Protein AF-A0A920KDE4-F1 (afdb_monomer_lite)

pLDDT: mean 73.36, std 19.31, range [38.31, 93.19]

Sequence (124 aa):
MDLTLCAAGKKPHVDDIGWSAGADACTGARTEAVVTVVDCSNITELTKGNMEVYPNPNNGEFVITTSNEVMNVTITDVRGKVVYSNNSVNNHTINVNLSDLEKGMYMINVETANGTMTENVIVQ

Structure (mmCIF, N/CA/C/O backbone):
data_AF-A0A920KDE4-F1
#
_entry.id   AF-A0A920KDE4-F1
#
loop_
_atom_site.group_PDB
_atom_site.id
_atom_site.type_symbol
_atom_site.label_atom_id
_atom_site.label_alt_id
_atom_site.label_comp_id
_atom_site.label_asym_id
_atom_site.l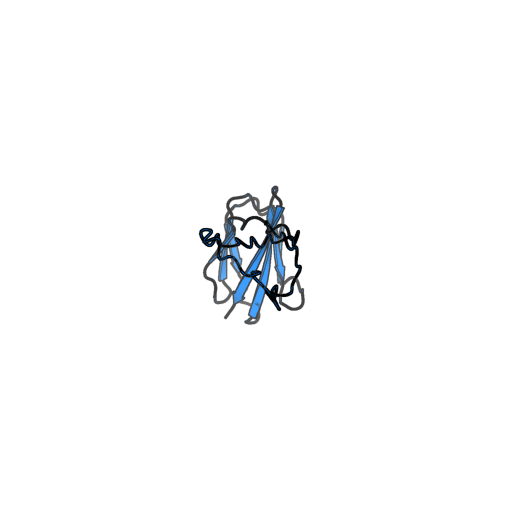abel_entity_id
_atom_site.label_seq_id
_atom_site.pdbx_PDB_ins_code
_atom_site.Cartn_x
_atom_site.Cartn_y
_atom_site.Cartn_z
_atom_site.occupancy
_atom_site.B_iso_or_equiv
_atom_site.auth_seq_id
_atom_site.auth_comp_id
_atom_site.auth_asym_id
_atom_site.auth_atom_id
_atom_site.pdbx_PDB_model_num
ATOM 1 N N . MET A 1 1 ? 16.355 -25.382 -34.391 1.00 39.25 1 MET A N 1
ATOM 2 C CA . MET A 1 1 ? 15.105 -25.050 -35.105 1.00 39.25 1 MET A CA 1
ATOM 3 C C . MET A 1 1 ? 14.266 -24.383 -34.046 1.00 39.25 1 MET A C 1
ATOM 5 O O . MET A 1 1 ? 13.751 -25.074 -33.177 1.00 39.25 1 MET A O 1
ATOM 9 N N . ASP A 1 2 ? 14.317 -23.058 -34.013 1.00 38.81 2 ASP A N 1
ATOM 10 C CA . ASP A 1 2 ? 13.859 -22.294 -32.855 1.00 38.81 2 ASP A CA 1
ATOM 11 C C . ASP A 1 2 ? 12.379 -21.984 -33.038 1.00 38.81 2 ASP A C 1
ATOM 13 O O . ASP A 1 2 ? 11.972 -21.397 -34.042 1.00 38.81 2 ASP A O 1
ATOM 17 N N . LEU A 1 3 ? 11.567 -22.465 -32.100 1.00 39.62 3 LEU A N 1
ATOM 18 C CA . LEU A 1 3 ? 10.120 -22.324 -32.131 1.00 39.62 3 LEU A CA 1
ATOM 19 C C . LEU A 1 3 ? 9.728 -21.301 -31.065 1.00 39.62 3 LEU A C 1
ATOM 21 O O . LEU A 1 3 ? 9.686 -21.611 -29.876 1.00 39.62 3 LEU A O 1
ATOM 25 N N . THR A 1 4 ? 9.476 -20.063 -31.480 1.00 42.81 4 THR A N 1
ATOM 26 C CA . THR A 1 4 ? 8.963 -19.024 -30.583 1.00 42.81 4 THR A CA 1
ATOM 27 C C . THR A 1 4 ? 7.443 -19.128 -30.522 1.00 42.81 4 THR A C 1
ATOM 29 O O . THR A 1 4 ? 6.760 -18.939 -31.527 1.00 42.81 4 THR A O 1
ATOM 32 N N . LEU A 1 5 ? 6.907 -19.430 -29.340 1.00 47.03 5 LEU A N 1
ATOM 33 C CA . LEU A 1 5 ? 5.470 -19.504 -29.075 1.00 47.03 5 LEU A CA 1
ATOM 34 C C . LEU A 1 5 ? 5.064 -18.362 -28.141 1.00 47.03 5 LEU A C 1
ATOM 36 O O . LEU A 1 5 ? 5.638 -18.191 -27.070 1.00 47.03 5 LEU A O 1
ATOM 40 N N . CYS A 1 6 ? 4.050 -17.601 -28.548 1.00 41.72 6 CYS A N 1
ATOM 41 C CA . CYS A 1 6 ? 3.407 -16.581 -27.726 1.00 41.72 6 CYS A CA 1
ATOM 42 C C . CYS A 1 6 ? 2.104 -17.164 -27.164 1.00 41.72 6 CYS A C 1
ATOM 44 O O . CYS A 1 6 ? 1.239 -17.579 -27.937 1.00 41.72 6 CYS A O 1
ATOM 46 N N . ALA A 1 7 ? 1.958 -17.232 -25.838 1.00 46.09 7 ALA A N 1
ATOM 47 C CA . ALA A 1 7 ? 0.741 -17.728 -25.198 1.00 46.09 7 ALA A CA 1
ATOM 48 C C . ALA A 1 7 ? 0.326 -16.821 -24.034 1.00 46.09 7 ALA A C 1
ATOM 50 O O . ALA A 1 7 ? 1.078 -16.632 -23.083 1.00 46.09 7 ALA A O 1
ATOM 51 N N . ALA A 1 8 ? -0.896 -16.289 -24.096 1.00 38.31 8 ALA A N 1
ATOM 52 C CA . ALA A 1 8 ? -1.523 -15.554 -23.004 1.00 38.31 8 ALA A CA 1
ATOM 53 C C . ALA A 1 8 ? -2.401 -16.510 -22.176 1.00 38.31 8 ALA A C 1
ATOM 55 O O . ALA A 1 8 ? -3.412 -17.023 -22.658 1.00 38.31 8 ALA A O 1
ATOM 56 N N . GLY A 1 9 ? -2.014 -16.762 -20.924 1.00 47.28 9 GLY A N 1
ATOM 57 C CA . GLY A 1 9 ? -2.911 -17.301 -19.893 1.00 47.28 9 GLY A CA 1
ATOM 58 C C . GLY A 1 9 ? -3.257 -18.797 -19.938 1.00 47.28 9 GLY A C 1
ATOM 59 O O . GLY A 1 9 ? -4.032 -19.253 -19.098 1.00 47.28 9 GLY A O 1
ATOM 60 N N . LYS A 1 10 ? -2.684 -19.601 -20.840 1.00 42.03 10 LYS A N 1
ATOM 61 C CA . LYS A 1 10 ? -2.721 -21.074 -20.739 1.00 42.03 10 LYS A CA 1
ATOM 62 C C . LYS A 1 10 ? -1.307 -21.637 -20.804 1.00 42.03 10 LYS A C 1
ATOM 64 O O . LYS A 1 10 ? -0.534 -21.241 -21.670 1.00 42.03 10 LYS A O 1
ATOM 69 N N . LYS A 1 11 ? -0.985 -22.565 -19.891 1.00 45.84 11 LYS A N 1
ATOM 70 C CA . LYS A 1 11 ? 0.288 -23.304 -19.903 1.00 45.84 11 LYS A CA 1
ATOM 71 C C . LYS A 1 11 ? 0.468 -23.930 -21.294 1.00 45.84 11 LYS A C 1
ATOM 73 O O . LYS A 1 11 ? -0.420 -24.684 -21.696 1.00 45.84 11 LYS A O 1
ATOM 78 N N . PRO A 1 12 ? 1.549 -23.629 -22.032 1.00 51.81 12 PRO A N 1
ATOM 79 C CA . PRO A 1 12 ? 1.786 -24.282 -23.309 1.00 51.81 12 PRO A CA 1
ATOM 80 C C . PRO A 1 12 ? 1.980 -25.783 -23.060 1.00 51.81 12 PRO A C 1
ATOM 82 O O . PRO A 1 12 ? 2.785 -26.179 -22.216 1.00 51.81 12 PRO A O 1
ATOM 85 N N . HIS A 1 13 ? 1.209 -26.615 -23.758 1.00 49.75 13 HIS A N 1
ATOM 86 C CA . HIS A 1 13 ? 1.375 -28.065 -23.770 1.00 49.75 13 HIS A CA 1
ATOM 87 C C . HIS A 1 13 ? 1.922 -28.463 -25.141 1.00 49.75 13 HIS A C 1
ATOM 89 O O . HIS A 1 13 ? 1.373 -28.056 -26.165 1.00 49.75 13 HIS A O 1
ATOM 95 N N . VAL A 1 14 ? 3.037 -29.191 -25.159 1.00 56.31 14 VAL A N 1
ATOM 96 C CA . VAL A 1 14 ? 3.624 -29.742 -26.386 1.00 56.31 14 VAL A CA 1
ATOM 97 C C . VAL A 1 14 ? 3.068 -31.152 -26.531 1.00 56.31 14 VAL A C 1
ATOM 99 O O . VAL A 1 14 ? 3.488 -32.035 -25.791 1.00 56.31 14 VAL A O 1
ATOM 102 N N . ASP A 1 15 ? 2.089 -31.328 -27.418 1.00 49.97 15 ASP A N 1
ATOM 103 C CA . ASP A 1 15 ? 1.252 -32.540 -27.427 1.00 49.97 15 ASP A CA 1
ATOM 104 C C . ASP A 1 15 ? 1.745 -33.657 -28.360 1.00 49.97 15 ASP A C 1
ATOM 106 O O . ASP A 1 15 ? 1.259 -34.770 -28.266 1.00 49.97 15 ASP A O 1
ATOM 110 N N . ASP A 1 16 ? 2.727 -33.427 -29.237 1.00 44.38 16 ASP A N 1
ATOM 111 C CA . ASP A 1 16 ? 3.359 -34.535 -29.968 1.00 44.38 16 ASP A CA 1
ATOM 112 C C . ASP A 1 16 ? 4.657 -34.090 -30.654 1.00 44.38 16 ASP A C 1
ATOM 114 O O . ASP A 1 16 ? 4.658 -33.207 -31.514 1.00 44.38 16 ASP A O 1
ATOM 118 N N . ILE A 1 17 ? 5.781 -34.718 -30.295 1.00 55.50 17 ILE A N 1
ATOM 119 C CA . ILE A 1 17 ? 7.042 -34.607 -31.042 1.00 55.50 17 ILE A CA 1
ATOM 120 C C . ILE A 1 17 ? 7.292 -35.953 -31.721 1.00 55.50 17 ILE A C 1
ATOM 122 O O . ILE A 1 17 ? 7.849 -36.877 -31.127 1.00 55.50 17 ILE A O 1
ATOM 126 N N . GLY A 1 18 ? 6.891 -36.063 -32.987 1.00 47.19 18 GLY A N 1
ATOM 127 C CA . GLY A 1 18 ? 7.234 -37.199 -33.837 1.00 47.19 18 GLY A CA 1
ATOM 128 C C . GLY A 1 18 ? 8.594 -37.002 -34.510 1.00 47.19 18 GLY A C 1
ATOM 129 O O . GLY A 1 18 ? 8.833 -35.973 -35.137 1.00 47.19 18 GLY A O 1
ATOM 130 N N . TRP A 1 19 ? 9.476 -38.000 -34.432 1.00 53.12 19 TRP A N 1
ATOM 131 C CA . TRP A 1 19 ? 10.676 -38.082 -35.269 1.00 53.12 19 TRP A CA 1
ATOM 132 C C . TRP A 1 19 ? 10.744 -39.464 -35.927 1.00 53.12 19 TRP A C 1
ATOM 134 O O . TRP A 1 19 ? 10.523 -40.481 -35.275 1.00 53.12 19 TRP A O 1
ATOM 144 N N . SER A 1 20 ? 11.057 -39.514 -37.222 1.00 54.16 20 SER A N 1
ATOM 145 C CA . SER A 1 20 ? 11.349 -40.761 -37.936 1.00 54.16 20 SER A CA 1
ATOM 146 C C . SER A 1 20 ? 12.649 -40.598 -38.715 1.00 54.16 20 SER A C 1
ATOM 148 O O . SER A 1 20 ? 12.756 -39.691 -39.540 1.00 54.16 20 SER A O 1
ATOM 150 N N . ALA A 1 21 ? 13.627 -41.469 -38.468 1.00 54.94 21 ALA A N 1
ATOM 151 C CA . ALA A 1 21 ? 14.852 -41.548 -39.255 1.00 54.94 21 ALA A CA 1
ATOM 152 C C . ALA A 1 21 ? 14.710 -42.663 -40.302 1.00 54.94 21 ALA A C 1
ATOM 154 O O . ALA A 1 21 ? 14.469 -43.818 -39.950 1.00 54.94 21 ALA A O 1
ATOM 155 N N . GLY A 1 22 ? 14.833 -42.314 -41.585 1.00 50.78 22 GLY A N 1
ATOM 156 C CA . GLY A 1 22 ? 14.990 -43.293 -42.662 1.00 50.78 22 GLY A CA 1
ATOM 157 C C . GLY A 1 22 ? 16.335 -44.007 -42.532 1.00 50.78 22 GLY A C 1
ATOM 158 O O . GLY A 1 22 ? 17.305 -43.407 -42.072 1.00 50.78 22 GLY A O 1
ATOM 159 N N . ALA A 1 23 ? 16.365 -45.294 -42.877 1.00 58.16 23 ALA A N 1
ATOM 160 C CA . ALA A 1 23 ? 17.513 -46.178 -42.719 1.00 58.16 23 ALA A CA 1
ATOM 161 C C . ALA A 1 23 ? 18.758 -45.650 -43.450 1.00 58.16 23 ALA A C 1
ATOM 163 O O . ALA A 1 23 ? 18.860 -45.801 -44.656 1.00 58.16 23 ALA A O 1
ATOM 164 N N . ASP A 1 24 ? 19.634 -44.992 -42.692 1.00 59.00 24 ASP A N 1
ATOM 165 C CA . ASP A 1 24 ? 21.099 -44.964 -42.766 1.00 59.00 24 ASP A CA 1
ATOM 166 C C . ASP A 1 24 ? 21.547 -44.061 -41.606 1.00 59.00 24 ASP A C 1
ATOM 168 O O . ASP A 1 24 ? 21.411 -42.839 -41.639 1.00 59.00 24 ASP A O 1
ATOM 172 N N . ALA A 1 25 ? 21.948 -44.681 -40.492 1.00 58.03 25 ALA A N 1
ATOM 173 C CA . ALA A 1 25 ? 22.107 -44.019 -39.200 1.00 58.03 25 ALA A CA 1
ATOM 174 C C . ALA A 1 25 ? 23.278 -43.016 -39.188 1.00 58.03 25 ALA A C 1
ATOM 176 O O . ALA A 1 25 ? 24.392 -43.337 -38.776 1.00 58.03 25 ALA A O 1
ATOM 177 N N . CYS A 1 26 ? 23.022 -41.770 -39.583 1.00 58.12 26 CYS A N 1
ATOM 178 C CA . CYS A 1 26 ? 23.889 -40.645 -39.255 1.00 58.12 26 CYS A CA 1
ATOM 179 C C . CYS A 1 26 ? 23.752 -40.321 -37.758 1.00 58.12 26 CYS A C 1
ATOM 181 O O . CYS A 1 26 ? 22.714 -39.837 -37.305 1.00 58.12 26 CYS A O 1
ATOM 183 N N . THR A 1 27 ? 24.802 -40.561 -36.970 1.00 60.28 27 THR A N 1
ATOM 184 C CA . THR A 1 27 ? 24.872 -40.126 -35.568 1.00 60.28 27 THR A CA 1
ATOM 185 C C . THR A 1 27 ? 25.239 -38.643 -35.502 1.00 60.28 27 THR A C 1
ATOM 187 O O . THR A 1 27 ? 26.415 -38.286 -35.477 1.00 60.28 27 THR A O 1
ATOM 190 N N . GLY A 1 28 ? 24.236 -37.768 -35.501 1.00 60.09 28 GLY A N 1
ATOM 191 C CA . GLY A 1 28 ? 24.395 -36.370 -35.094 1.00 60.09 28 GLY A CA 1
ATOM 192 C C . GLY A 1 28 ? 24.278 -36.239 -33.575 1.00 60.09 28 GLY A C 1
ATOM 193 O O . GLY A 1 28 ? 23.489 -36.952 -32.951 1.00 60.09 28 GLY A O 1
ATOM 194 N N . ALA A 1 29 ? 25.054 -35.342 -32.963 1.00 58.00 29 ALA A N 1
ATOM 195 C CA . ALA A 1 29 ? 24.876 -35.019 -31.550 1.00 58.00 29 ALA A CA 1
ATOM 196 C C . ALA A 1 29 ? 23.447 -34.499 -31.325 1.00 58.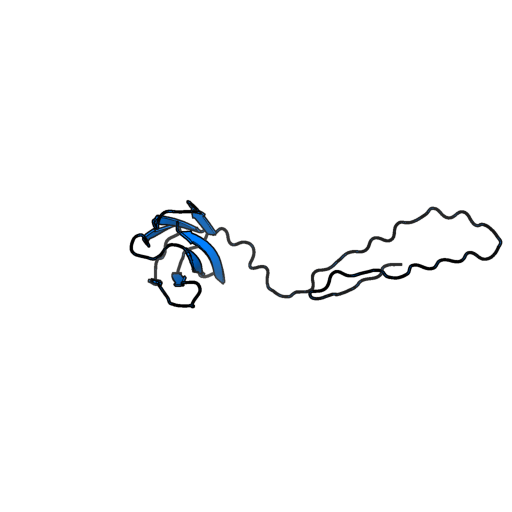00 29 ALA A C 1
ATOM 198 O O . ALA A 1 29 ? 22.960 -33.653 -32.075 1.00 58.00 29 ALA A O 1
ATOM 199 N N . ARG A 1 30 ? 22.766 -35.025 -30.302 1.00 52.84 30 ARG A N 1
ATOM 200 C CA . ARG A 1 30 ? 21.456 -34.520 -29.888 1.00 52.84 30 ARG A CA 1
ATOM 201 C C . ARG A 1 30 ? 21.626 -33.070 -29.437 1.00 52.84 30 ARG A C 1
ATOM 203 O O . ARG A 1 30 ? 22.241 -32.824 -28.407 1.00 52.84 30 ARG A O 1
ATOM 210 N N . THR A 1 31 ? 21.097 -32.128 -30.206 1.00 58.59 31 THR A N 1
ATOM 211 C CA . THR A 1 31 ? 20.941 -30.742 -29.759 1.00 58.59 31 THR A CA 1
ATOM 212 C C . THR A 1 31 ? 19.599 -30.620 -29.056 1.00 58.59 31 THR A C 1
ATOM 214 O O . THR A 1 31 ? 18.561 -30.975 -29.615 1.00 58.59 31 THR A O 1
ATOM 217 N N . GLU A 1 32 ? 19.628 -30.143 -27.817 1.00 53.34 32 GLU A N 1
ATOM 218 C CA . GLU A 1 32 ? 18.431 -29.820 -27.050 1.00 53.34 32 GLU A CA 1
ATOM 219 C C . GLU A 1 32 ? 17.709 -28.636 -27.704 1.00 53.34 32 GLU A C 1
ATOM 221 O O . GLU A 1 32 ? 18.327 -27.632 -28.065 1.00 53.34 32 GLU A O 1
ATOM 226 N N . ALA A 1 33 ? 16.395 -28.756 -27.889 1.00 50.69 33 ALA A N 1
ATOM 227 C CA . ALA A 1 33 ? 15.569 -27.636 -28.313 1.00 50.69 33 ALA A CA 1
ATOM 228 C C . ALA A 1 33 ? 15.289 -26.758 -27.089 1.00 50.69 33 ALA A C 1
ATOM 230 O O . ALA A 1 33 ? 14.604 -27.183 -26.158 1.00 50.69 33 ALA A O 1
ATOM 231 N N . VAL A 1 34 ? 15.830 -25.541 -27.080 1.00 54.97 34 VAL A N 1
ATOM 232 C CA . VAL A 1 34 ? 15.568 -24.571 -26.015 1.00 54.97 34 VAL A CA 1
ATOM 233 C C . VAL A 1 34 ? 14.264 -23.854 -26.342 1.00 54.97 34 VAL A C 1
ATOM 235 O O . VAL A 1 34 ? 14.197 -23.054 -27.272 1.00 54.97 34 VAL A O 1
ATOM 238 N N . VAL A 1 35 ? 13.212 -24.154 -25.584 1.00 49.22 35 VAL A N 1
ATOM 239 C CA . VAL A 1 35 ? 11.944 -23.425 -25.665 1.00 49.22 35 VAL A CA 1
ATOM 240 C C . VAL A 1 35 ? 12.026 -22.243 -24.709 1.00 49.22 35 VAL A C 1
ATOM 242 O O . VAL A 1 35 ? 11.998 -22.416 -23.492 1.00 49.22 35 VAL A O 1
ATOM 245 N N . THR A 1 36 ? 12.138 -21.035 -25.252 1.00 49.88 36 THR A N 1
ATOM 246 C CA . THR A 1 36 ? 12.038 -19.803 -24.469 1.00 49.88 36 THR A CA 1
ATOM 247 C C . THR A 1 36 ? 10.587 -19.340 -24.446 1.00 49.88 36 THR A C 1
ATOM 249 O O . THR A 1 36 ? 9.996 -19.003 -25.471 1.00 49.88 36 THR A O 1
ATOM 252 N N . VAL A 1 37 ? 9.986 -19.345 -23.257 1.00 52.75 37 VAL A N 1
ATOM 253 C CA . VAL A 1 37 ? 8.671 -18.737 -23.041 1.00 52.75 37 VAL A CA 1
ATOM 254 C C . VAL A 1 37 ? 8.898 -17.240 -22.864 1.00 52.75 37 VAL A C 1
ATOM 256 O O . VAL A 1 37 ? 9.512 -16.820 -21.886 1.00 52.75 37 VAL A O 1
ATOM 259 N N . VAL A 1 38 ? 8.449 -16.444 -23.832 1.00 59.00 38 VAL A N 1
ATOM 260 C CA . VAL A 1 38 ? 8.425 -14.983 -23.713 1.00 59.00 38 VAL A CA 1
ATOM 261 C C . VAL A 1 38 ? 7.038 -14.596 -23.222 1.00 59.00 38 VAL A C 1
ATOM 263 O O . VAL A 1 38 ? 6.058 -14.734 -23.958 1.00 59.00 38 VAL A O 1
ATOM 266 N N . ASP A 1 39 ? 6.950 -14.127 -21.980 1.00 51.38 39 ASP A N 1
ATOM 267 C CA . ASP A 1 39 ? 5.715 -13.562 -21.445 1.00 51.38 39 ASP A CA 1
ATOM 268 C C . ASP A 1 39 ? 5.359 -12.299 -22.240 1.00 51.38 39 ASP A C 1
ATOM 270 O O . ASP A 1 39 ? 6.045 -11.283 -22.187 1.00 51.38 39 ASP A O 1
ATOM 274 N N . CYS A 1 40 ? 4.295 -12.385 -23.039 1.00 50.09 40 CYS A N 1
ATOM 275 C CA . CYS A 1 40 ? 3.795 -11.287 -23.873 1.00 50.09 40 CYS A CA 1
ATOM 276 C C . CYS A 1 40 ? 2.592 -10.575 -23.237 1.00 50.09 40 CYS A C 1
ATOM 278 O O . CYS A 1 40 ? 1.888 -9.819 -23.912 1.00 50.09 40 CYS A O 1
ATOM 280 N N . SER A 1 41 ? 2.329 -10.810 -21.949 1.00 50.56 41 SER A N 1
ATOM 281 C CA . SER A 1 41 ? 1.384 -9.978 -21.214 1.00 50.56 41 SER A CA 1
ATOM 282 C C . SER A 1 41 ? 2.038 -8.620 -21.002 1.00 50.56 41 SER A C 1
ATOM 284 O O . SER A 1 41 ? 2.798 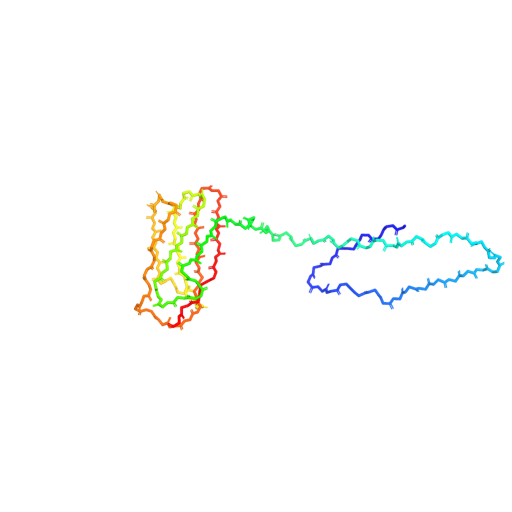-8.436 -20.063 1.00 50.56 41 SER A O 1
ATOM 286 N N . ASN A 1 42 ? 1.706 -7.653 -21.858 1.00 46.19 42 ASN A N 1
ATOM 287 C CA . ASN A 1 42 ? 1.863 -6.222 -21.584 1.00 46.19 42 ASN A CA 1
ATOM 288 C C . ASN A 1 42 ? 0.919 -5.787 -20.442 1.00 46.19 42 ASN A C 1
ATOM 290 O O . ASN A 1 42 ? 0.167 -4.824 -20.567 1.00 46.19 42 ASN A O 1
ATOM 294 N N . ILE A 1 43 ? 0.925 -6.508 -19.321 1.00 49.78 43 ILE A N 1
ATOM 295 C CA . ILE A 1 43 ? 0.809 -5.823 -18.050 1.00 49.78 43 ILE A CA 1
ATOM 296 C C . ILE A 1 43 ? 2.227 -5.297 -17.870 1.00 49.78 43 ILE A C 1
ATOM 298 O O . ILE A 1 43 ? 3.181 -6.071 -17.839 1.00 49.78 43 ILE A O 1
ATOM 302 N N . THR A 1 44 ? 2.406 -3.982 -17.888 1.00 45.12 44 THR A N 1
ATOM 303 C CA . THR A 1 44 ? 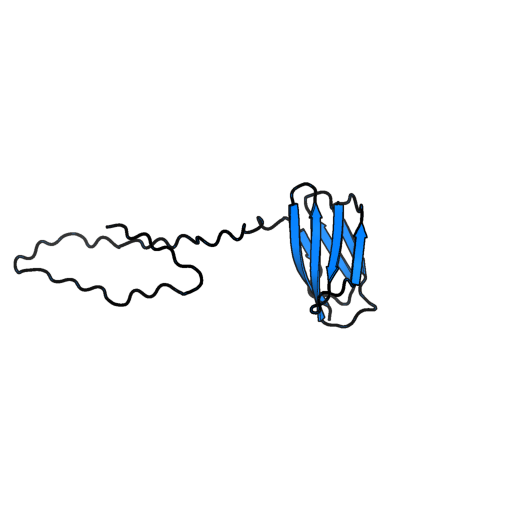3.610 -3.404 -17.310 1.00 45.12 44 THR A CA 1
ATOM 304 C C . THR A 1 44 ? 3.671 -4.008 -15.917 1.00 45.12 44 THR A C 1
ATOM 306 O O . THR A 1 44 ? 2.846 -3.664 -15.071 1.00 45.12 44 THR A O 1
ATOM 309 N N . GLU A 1 45 ? 4.543 -4.995 -15.712 1.00 44.62 45 GLU A N 1
ATOM 310 C CA . GLU A 1 45 ? 5.015 -5.358 -14.391 1.00 44.62 45 GLU A CA 1
ATOM 311 C C . GLU A 1 45 ? 5.586 -4.040 -13.898 1.00 44.62 45 GLU A C 1
ATOM 313 O O . GLU A 1 45 ? 6.666 -3.633 -14.322 1.00 44.62 45 GLU A O 1
ATOM 318 N N . LEU A 1 46 ? 4.737 -3.271 -13.202 1.00 46.81 46 LEU A N 1
ATOM 319 C CA . LEU A 1 46 ? 5.067 -2.006 -12.581 1.00 46.81 46 LEU A CA 1
ATOM 320 C C . LEU A 1 46 ? 6.223 -2.386 -11.695 1.00 46.81 46 LEU A C 1
ATOM 322 O O . LEU A 1 46 ? 6.008 -2.984 -10.643 1.00 46.81 46 LEU A O 1
ATOM 326 N N . THR A 1 47 ? 7.421 -2.165 -12.245 1.00 43.31 47 THR A N 1
ATOM 327 C CA . THR A 1 47 ? 8.731 -2.480 -11.698 1.00 43.31 47 THR A CA 1
ATOM 328 C C . THR A 1 47 ? 8.582 -2.313 -10.230 1.00 43.31 47 THR A C 1
ATOM 330 O O . THR A 1 47 ? 8.400 -1.164 -9.833 1.00 43.31 47 THR A O 1
ATOM 333 N N . LYS A 1 48 ? 8.519 -3.454 -9.529 1.00 49.62 48 LYS A N 1
ATOM 334 C CA . LYS A 1 48 ? 8.274 -3.613 -8.103 1.00 49.62 48 LYS A CA 1
ATOM 335 C C . LYS A 1 48 ? 8.765 -2.356 -7.417 1.00 49.62 48 LYS A C 1
ATOM 337 O O . LYS A 1 48 ? 9.964 -2.197 -7.191 1.00 49.62 48 LYS A O 1
ATOM 342 N N . GLY A 1 49 ? 7.857 -1.389 -7.304 1.00 55.53 49 GLY A N 1
ATOM 343 C CA . GLY A 1 49 ? 8.246 -0.076 -6.848 1.00 55.53 49 GLY A CA 1
ATOM 344 C C . GLY A 1 49 ? 8.732 -0.317 -5.439 1.00 55.53 49 GLY A C 1
ATOM 345 O O . GLY A 1 49 ? 8.198 -1.204 -4.777 1.00 55.53 49 GLY A O 1
ATOM 346 N N . ASN A 1 50 ? 9.783 0.369 -5.009 1.00 72.38 50 ASN A N 1
ATOM 347 C CA . ASN A 1 50 ? 10.372 0.183 -3.685 1.00 72.38 50 ASN A CA 1
ATOM 348 C C . ASN A 1 50 ? 9.408 0.650 -2.570 1.00 72.38 50 ASN A C 1
ATOM 350 O O . ASN A 1 50 ? 9.809 1.446 -1.731 1.00 72.38 50 ASN A O 1
ATOM 354 N N . MET A 1 51 ? 8.131 0.268 -2.622 1.00 83.94 51 MET A N 1
ATOM 355 C CA . MET A 1 51 ? 7.146 0.381 -1.577 1.00 83.94 51 MET A CA 1
ATOM 356 C C . MET A 1 51 ? 7.283 -0.848 -0.691 1.00 83.94 51 MET A C 1
ATOM 358 O O . MET A 1 51 ? 7.101 -1.975 -1.144 1.00 83.94 51 MET A O 1
ATOM 362 N N . GLU A 1 52 ? 7.565 -0.621 0.579 1.00 88.81 52 GLU A N 1
ATOM 363 C CA . GLU A 1 52 ? 7.505 -1.651 1.600 1.00 88.81 52 GLU A CA 1
ATOM 364 C C . GLU A 1 52 ? 6.400 -1.290 2.586 1.00 88.81 52 GLU A C 1
ATOM 366 O O . GLU A 1 52 ? 6.198 -0.126 2.936 1.00 88.81 52 GLU A O 1
ATOM 371 N N . VAL A 1 53 ? 5.663 -2.307 3.022 1.00 89.88 53 VAL A N 1
ATOM 372 C CA . VAL A 1 53 ? 4.585 -2.159 3.998 1.00 89.88 53 VAL A CA 1
ATOM 373 C C . VAL A 1 53 ? 4.891 -3.075 5.166 1.00 89.88 53 VAL A C 1
ATOM 375 O O . VAL A 1 53 ? 4.945 -4.296 5.003 1.00 89.88 53 VAL A O 1
ATOM 378 N N . TYR A 1 54 ? 5.102 -2.497 6.346 1.00 90.94 54 TYR A N 1
ATOM 379 C CA . TYR A 1 54 ? 5.424 -3.264 7.541 1.00 90.94 54 TYR A CA 1
ATOM 380 C C . TYR A 1 54 ? 4.756 -2.704 8.810 1.00 90.94 54 TYR A C 1
ATOM 382 O O . TYR A 1 54 ? 4.623 -1.489 8.964 1.00 90.94 54 TYR A O 1
ATOM 390 N N . PRO A 1 55 ? 4.371 -3.578 9.757 1.00 90.88 55 PRO A N 1
ATOM 391 C CA . PRO A 1 55 ? 4.285 -5.027 9.592 1.00 90.88 55 PRO A CA 1
ATOM 392 C C . PRO A 1 55 ? 3.115 -5.421 8.667 1.00 90.88 55 PRO A C 1
ATOM 394 O O . PRO A 1 55 ? 2.090 -4.743 8.590 1.00 90.88 55 PRO A O 1
ATOM 397 N N . ASN A 1 56 ? 3.276 -6.523 7.939 1.00 85.94 56 ASN A N 1
ATOM 398 C CA . ASN A 1 56 ? 2.196 -7.174 7.203 1.00 85.94 56 ASN A CA 1
ATOM 399 C C . ASN A 1 56 ? 2.293 -8.684 7.474 1.00 85.94 56 ASN A C 1
ATOM 401 O O . ASN A 1 56 ? 3.282 -9.291 7.055 1.00 85.94 56 ASN A O 1
ATOM 405 N N . PRO A 1 57 ? 1.330 -9.305 8.178 1.00 87.69 57 PRO A N 1
ATOM 406 C CA . PRO A 1 57 ? 0.075 -8.736 8.699 1.00 87.69 57 PRO A CA 1
ATOM 407 C C . PRO A 1 57 ? 0.240 -7.740 9.868 1.00 87.69 57 PRO A C 1
ATOM 409 O O . PRO A 1 57 ? 1.282 -7.722 10.522 1.00 87.69 57 PRO A O 1
ATOM 412 N N . ASN A 1 58 ? -0.791 -6.937 10.154 1.00 91.44 58 ASN A N 1
ATOM 413 C CA . ASN A 1 58 ? -0.833 -5.982 11.279 1.00 91.44 58 ASN A CA 1
ATOM 414 C C . ASN A 1 58 ? -2.195 -5.947 11.995 1.00 91.44 58 ASN A C 1
ATOM 416 O O . ASN A 1 58 ? -3.158 -6.542 11.528 1.00 91.44 58 ASN A O 1
ATOM 420 N N . ASN A 1 59 ? -2.277 -5.217 13.112 1.00 90.69 59 ASN A N 1
ATOM 421 C CA . ASN A 1 59 ? -3.503 -5.026 13.907 1.00 90.69 59 ASN A CA 1
ATOM 422 C C . ASN A 1 59 ? -4.187 -3.670 13.634 1.00 90.69 59 ASN A C 1
ATOM 424 O O . ASN A 1 59 ? -4.810 -3.104 14.526 1.00 90.69 59 ASN A O 1
ATOM 428 N N . GLY A 1 60 ? -4.006 -3.108 12.438 1.00 87.31 60 GLY A N 1
ATOM 429 C CA . GLY A 1 60 ? -4.563 -1.815 12.037 1.00 87.31 60 GLY A CA 1
ATOM 430 C C . GLY A 1 60 ? -3.530 -0.694 11.951 1.00 87.31 60 GLY A C 1
ATOM 431 O O . GLY A 1 60 ? -3.766 0.283 11.255 1.00 87.31 60 GLY A O 1
ATOM 432 N N . GLU A 1 61 ? -2.356 -0.832 12.565 1.00 91.62 61 GLU A N 1
ATOM 433 C CA . GLU A 1 61 ? -1.266 0.144 12.445 1.00 91.62 61 GLU A CA 1
ATOM 434 C C . GLU A 1 61 ? -0.114 -0.414 11.616 1.00 91.62 61 GLU A C 1
ATOM 436 O O . GLU A 1 61 ? 0.429 -1.481 11.915 1.00 91.62 61 GLU A O 1
ATOM 441 N N . PHE A 1 62 ? 0.278 0.321 10.578 1.00 93.06 62 PHE A N 1
ATOM 442 C CA . PHE A 1 62 ? 1.411 -0.038 9.733 1.00 93.06 62 PHE A CA 1
ATOM 443 C C . PHE A 1 62 ? 2.064 1.191 9.109 1.00 93.06 62 PHE A C 1
ATOM 445 O O . PHE A 1 62 ? 1.527 2.303 9.107 1.00 93.06 62 PHE A O 1
ATOM 452 N N . VAL A 1 63 ? 3.262 0.972 8.583 1.00 91.75 63 VAL A N 1
ATOM 453 C CA . VAL A 1 63 ? 4.080 1.982 7.929 1.00 91.75 63 VAL A CA 1
ATOM 454 C C . VAL A 1 63 ? 4.258 1.595 6.472 1.00 91.75 63 VAL A C 1
ATOM 456 O O . VAL A 1 63 ? 4.557 0.443 6.161 1.00 91.75 63 VAL A O 1
ATOM 459 N N . ILE A 1 64 ? 4.067 2.575 5.596 1.00 91.38 64 ILE A N 1
ATOM 460 C CA . ILE A 1 64 ? 4.388 2.488 4.176 1.00 91.38 64 ILE A CA 1
ATOM 461 C C . ILE A 1 64 ? 5.667 3.294 3.966 1.00 91.38 64 ILE A C 1
ATOM 463 O O . ILE A 1 64 ? 5.683 4.494 4.242 1.00 91.38 64 ILE A O 1
ATOM 467 N N . THR A 1 65 ? 6.725 2.662 3.479 1.00 90.06 65 THR A N 1
ATOM 468 C CA . THR A 1 65 ? 7.955 3.337 3.047 1.00 90.06 65 THR A CA 1
ATOM 469 C C . THR A 1 65 ? 8.079 3.225 1.544 1.00 90.06 65 THR A C 1
ATOM 471 O O . THR A 1 65 ? 7.796 2.175 0.983 1.00 90.06 65 THR A O 1
ATOM 474 N N . THR A 1 66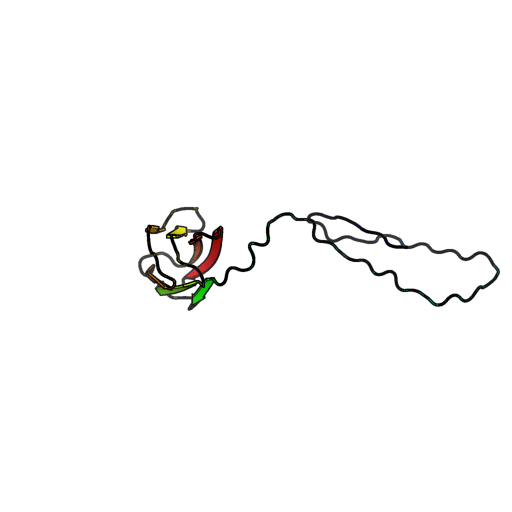 ? 8.486 4.297 0.868 1.00 88.62 66 THR A N 1
ATOM 475 C CA . THR A 1 66 ? 8.744 4.269 -0.571 1.00 88.62 66 THR A CA 1
ATOM 476 C C . THR A 1 66 ? 10.028 5.010 -0.931 1.00 88.62 66 THR A C 1
ATOM 478 O O . THR A 1 66 ? 10.414 5.958 -0.253 1.00 88.62 66 THR A O 1
ATOM 481 N N . SER A 1 67 ? 10.710 4.598 -2.004 1.00 85.94 67 SER A N 1
ATOM 482 C CA . SER A 1 67 ? 11.906 5.318 -2.485 1.00 85.94 67 SER A CA 1
ATOM 483 C C . SER A 1 67 ? 11.614 6.638 -3.198 1.00 85.94 67 SER A C 1
ATOM 485 O O . SER A 1 67 ? 12.552 7.383 -3.460 1.00 85.94 67 SER A O 1
ATOM 487 N N . ASN A 1 68 ? 10.356 6.923 -3.535 1.00 85.88 68 ASN A N 1
ATOM 488 C CA . ASN A 1 68 ? 9.964 8.157 -4.210 1.00 85.88 68 ASN A CA 1
ATOM 489 C C . ASN A 1 68 ? 9.086 9.010 -3.288 1.00 85.88 68 ASN A C 1
ATOM 491 O O . ASN A 1 68 ? 8.457 8.502 -2.359 1.00 85.88 68 ASN A O 1
ATOM 495 N N . GLU A 1 69 ? 8.993 10.307 -3.570 1.00 86.56 69 GLU A N 1
ATOM 496 C CA . GLU A 1 69 ? 8.019 11.147 -2.879 1.00 86.56 69 GLU A CA 1
ATOM 497 C C . GLU A 1 69 ? 6.598 10.709 -3.218 1.00 86.56 69 GLU A C 1
ATOM 499 O O . GLU A 1 69 ? 6.192 10.617 -4.383 1.00 86.56 69 GLU A O 1
ATOM 504 N N . VAL A 1 70 ? 5.839 10.453 -2.159 1.00 88.38 70 VAL A N 1
ATOM 505 C CA . VAL A 1 70 ? 4.434 10.112 -2.258 1.00 88.38 70 VAL A CA 1
ATOM 506 C C . VAL A 1 70 ? 3.616 11.381 -2.415 1.00 88.38 70 VAL A C 1
ATOM 508 O O . VAL A 1 70 ? 3.638 12.271 -1.563 1.00 88.38 70 VAL A O 1
ATOM 511 N N . MET A 1 71 ? 2.865 11.445 -3.507 1.00 89.56 71 MET A N 1
ATOM 512 C CA . MET A 1 71 ? 1.924 12.520 -3.783 1.00 89.56 71 MET A CA 1
ATOM 513 C C . MET A 1 71 ? 0.598 12.215 -3.101 1.00 89.56 71 MET A C 1
ATOM 515 O O . MET A 1 71 ? 0.159 12.995 -2.263 1.00 89.56 71 MET A O 1
ATOM 519 N N . ASN A 1 72 ? 0.009 11.053 -3.390 1.00 89.12 72 ASN A N 1
ATOM 520 C CA . ASN A 1 72 ? -1.277 10.644 -2.833 1.00 89.12 72 ASN A CA 1
ATOM 521 C C . ASN A 1 72 ? -1.227 9.197 -2.336 1.00 89.12 72 ASN A C 1
ATOM 523 O O . ASN A 1 72 ? -0.598 8.337 -2.949 1.00 89.12 72 ASN A O 1
ATOM 527 N N . VAL A 1 73 ? -1.938 8.917 -1.246 1.00 91.75 73 VAL A N 1
ATOM 528 C CA . VAL A 1 73 ? -2.185 7.561 -0.744 1.00 91.75 73 VAL A CA 1
ATOM 529 C C . VAL A 1 73 ? -3.680 7.355 -0.636 1.00 91.75 73 VAL A C 1
ATOM 531 O O . VAL A 1 73 ? -4.374 8.151 -0.008 1.00 91.75 73 VAL A O 1
ATOM 534 N N . THR A 1 74 ? -4.176 6.268 -1.210 1.00 93.06 74 THR A N 1
ATOM 535 C CA . THR A 1 74 ? -5.570 5.841 -1.094 1.00 93.06 74 THR A CA 1
ATOM 536 C C . THR A 1 74 ? -5.613 4.378 -0.698 1.00 93.06 74 THR A C 1
ATOM 538 O O . THR A 1 74 ? -5.009 3.539 -1.357 1.00 93.06 74 THR A O 1
ATOM 541 N N . ILE A 1 75 ? -6.353 4.052 0.355 1.00 93.06 75 ILE A N 1
ATOM 542 C CA . ILE A 1 75 ? -6.544 2.677 0.814 1.00 93.06 75 ILE A CA 1
ATOM 543 C C . ILE A 1 75 ? -8.010 2.321 0.659 1.00 93.06 75 ILE A C 1
ATOM 545 O O . ILE A 1 75 ? -8.896 3.081 1.061 1.00 93.06 75 ILE A O 1
ATOM 549 N N . THR A 1 76 ? -8.256 1.156 0.076 1.00 93.19 76 THR A N 1
A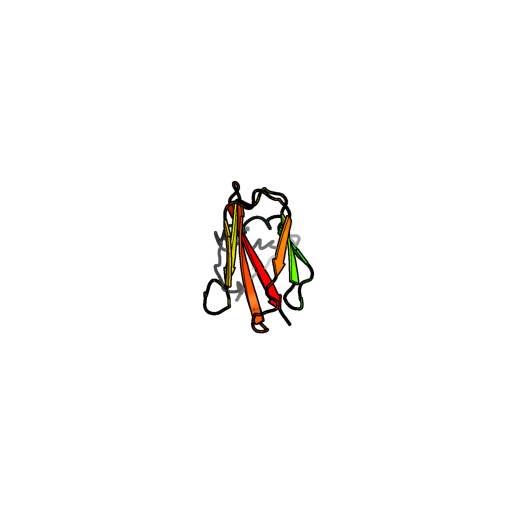TOM 550 C CA . THR A 1 76 ? -9.596 0.651 -0.224 1.00 93.19 76 THR A CA 1
ATOM 551 C C . THR A 1 76 ? -9.823 -0.717 0.402 1.00 93.19 76 THR A C 1
ATOM 553 O O . THR A 1 76 ? -8.892 -1.516 0.505 1.00 93.19 76 THR A O 1
ATOM 556 N N . ASP A 1 77 ? -11.056 -0.982 0.835 1.00 92.81 77 ASP A N 1
ATOM 557 C CA . ASP A 1 77 ? -11.481 -2.329 1.221 1.00 92.81 77 ASP A CA 1
ATOM 558 C C . ASP A 1 77 ? -11.715 -3.215 -0.020 1.00 92.81 77 ASP A C 1
ATOM 560 O O . ASP A 1 77 ? -11.750 -2.739 -1.158 1.00 92.81 77 ASP A O 1
ATOM 564 N N . VAL A 1 78 ? -11.936 -4.516 0.188 1.00 87.69 78 VAL A N 1
ATOM 565 C CA . VAL A 1 78 ? -12.241 -5.474 -0.898 1.00 87.69 78 VAL A CA 1
ATOM 566 C C . VAL A 1 78 ? -13.521 -5.156 -1.688 1.00 87.69 78 VAL A C 1
ATOM 568 O O . VAL A 1 78 ? -13.750 -5.739 -2.745 1.00 87.69 78 VAL A O 1
ATOM 571 N N . ARG A 1 79 ? -14.376 -4.254 -1.190 1.00 89.81 79 ARG A N 1
ATOM 572 C CA . ARG A 1 79 ? -15.596 -3.784 -1.867 1.00 89.81 79 ARG A CA 1
ATOM 573 C C . ARG A 1 79 ? -15.348 -2.494 -2.660 1.00 89.81 79 ARG A C 1
ATOM 575 O O . ARG A 1 79 ? -16.291 -1.956 -3.235 1.00 89.81 79 ARG A O 1
ATOM 582 N N . GLY A 1 80 ? -14.113 -1.989 -2.683 1.00 86.00 80 GLY A N 1
ATOM 583 C CA . GLY A 1 80 ? -13.731 -0.744 -3.348 1.00 86.00 80 GLY A CA 1
ATOM 584 C C . GLY A 1 80 ? -14.087 0.522 -2.563 1.00 86.00 80 GLY A C 1
ATOM 585 O O . GLY A 1 80 ? -13.986 1.623 -3.102 1.00 86.00 80 GLY A O 1
ATOM 586 N N . LYS A 1 81 ? -14.505 0.408 -1.297 1.00 89.69 81 LYS A N 1
ATOM 587 C CA . LYS A 1 81 ? -14.762 1.574 -0.446 1.00 89.69 81 LYS A CA 1
ATOM 588 C C . LYS A 1 81 ? -13.429 2.173 -0.013 1.00 89.69 81 LYS A C 1
ATOM 590 O O . LYS A 1 81 ? -12.622 1.486 0.608 1.00 89.69 81 LYS A O 1
ATOM 595 N N . VAL A 1 82 ? -13.221 3.462 -0.280 1.00 91.94 82 VAL A N 1
ATOM 596 C CA . VAL A 1 82 ? -12.072 4.211 0.250 1.00 91.94 82 VAL A CA 1
ATOM 597 C C . VAL A 1 82 ? -12.222 4.342 1.763 1.00 91.94 82 VAL A C 1
ATOM 599 O O . VAL A 1 82 ? -13.201 4.908 2.251 1.00 91.94 82 VAL A O 1
ATOM 602 N N . VAL A 1 83 ? -11.260 3.792 2.498 1.00 92.62 83 VAL A N 1
ATOM 603 C CA . VAL A 1 83 ? -11.227 3.814 3.966 1.00 92.62 83 VAL A CA 1
ATOM 604 C C . VAL A 1 83 ? -10.193 4.789 4.517 1.00 92.62 83 VAL A C 1
ATOM 606 O O . VAL A 1 83 ? -10.340 5.271 5.634 1.00 92.62 83 VAL A O 1
ATOM 609 N N . TYR A 1 84 ? -9.181 5.123 3.718 1.00 91.25 84 TYR A N 1
ATOM 610 C CA . TYR A 1 84 ? -8.179 6.129 4.042 1.00 91.25 84 TYR A CA 1
ATOM 611 C C . TYR A 1 84 ? -7.752 6.841 2.761 1.00 91.25 84 TYR A C 1
ATOM 613 O O . TYR A 1 84 ? -7.555 6.204 1.727 1.00 91.25 84 TYR A O 1
ATOM 621 N N . SER A 1 85 ? -7.602 8.160 2.834 1.00 91.75 85 SER A N 1
ATOM 622 C CA . SER A 1 85 ? -7.087 8.983 1.744 1.00 91.75 85 SER A CA 1
ATOM 623 C C . SER A 1 85 ? -6.234 10.086 2.342 1.00 91.75 85 SER A C 1
ATOM 625 O O . SER A 1 85 ? -6.685 10.797 3.240 1.00 91.75 85 SER A O 1
ATOM 627 N N . ASN A 1 86 ? -5.023 10.246 1.831 1.00 88.00 86 ASN A N 1
ATOM 628 C CA . ASN A 1 86 ? -4.140 11.338 2.201 1.00 88.00 86 ASN A CA 1
ATOM 629 C C . ASN A 1 86 ? -3.521 11.930 0.936 1.00 88.00 86 ASN A C 1
ATOM 631 O O . ASN A 1 86 ? -2.825 11.233 0.197 1.00 88.00 86 ASN A O 1
ATOM 635 N N . ASN A 1 87 ? -3.816 13.204 0.694 1.00 83.62 87 ASN A N 1
ATOM 636 C CA . ASN A 1 87 ? -3.380 13.930 -0.490 1.00 83.62 87 ASN A CA 1
ATOM 637 C C . ASN A 1 87 ? -2.241 14.874 -0.103 1.00 83.62 87 ASN A C 1
ATOM 639 O O . ASN A 1 87 ? -2.308 15.527 0.938 1.00 83.62 87 ASN A O 1
ATOM 643 N N . SER A 1 88 ? -1.237 14.993 -0.966 1.00 75.06 88 SER A N 1
ATOM 644 C CA . SER A 1 88 ? -0.057 15.847 -0.773 1.00 75.06 88 SER A CA 1
ATOM 645 C C . SER A 1 88 ? 0.820 15.452 0.417 1.00 75.06 88 SER A C 1
ATOM 647 O O . SER A 1 88 ? 1.267 16.308 1.182 1.00 75.06 88 SER A O 1
ATOM 649 N N . VAL A 1 89 ? 1.097 14.155 0.556 1.00 77.69 89 VAL A N 1
ATOM 650 C CA . VAL A 1 89 ? 1.957 13.634 1.628 1.00 77.69 89 VAL A CA 1
ATOM 651 C C . VAL A 1 89 ? 3.361 14.255 1.559 1.00 77.69 89 VAL A C 1
ATOM 653 O O . VAL A 1 89 ? 3.901 14.625 2.600 1.00 77.69 89 VAL A O 1
ATOM 656 N N . ASN A 1 90 ? 3.931 14.389 0.350 1.00 81.56 90 ASN A N 1
ATOM 657 C CA . ASN A 1 90 ? 5.296 14.880 0.090 1.00 81.56 90 ASN A CA 1
ATOM 658 C C . ASN A 1 90 ? 6.327 14.250 1.045 1.00 81.56 90 ASN A C 1
ATOM 660 O O . ASN A 1 90 ? 7.177 14.924 1.624 1.00 81.56 90 ASN A O 1
ATOM 664 N N . ASN A 1 91 ? 6.187 12.944 1.276 1.00 85.44 91 ASN A N 1
ATOM 665 C CA . ASN A 1 91 ? 7.033 12.180 2.181 1.00 85.44 91 ASN A CA 1
ATOM 666 C C . ASN A 1 91 ? 7.339 10.814 1.566 1.00 85.44 91 ASN A C 1
ATOM 668 O O . ASN A 1 91 ? 6.607 10.319 0.711 1.00 85.44 91 ASN A O 1
ATOM 672 N N . HIS A 1 92 ? 8.418 10.207 2.037 1.00 86.81 92 HIS A N 1
ATOM 673 C CA . HIS A 1 92 ? 8.835 8.854 1.686 1.00 86.81 92 HIS A CA 1
ATOM 674 C C . HIS A 1 92 ? 8.240 7.818 2.645 1.00 86.81 92 HIS A C 1
ATOM 676 O O . HIS A 1 92 ? 8.119 6.652 2.288 1.00 86.81 92 HIS A O 1
ATOM 682 N N . THR A 1 93 ? 7.839 8.243 3.846 1.00 88.50 93 THR A N 1
ATOM 683 C CA . THR A 1 93 ? 7.278 7.372 4.883 1.00 88.50 93 THR A CA 1
ATOM 684 C C . THR A 1 93 ? 5.902 7.870 5.310 1.00 88.50 93 THR A C 1
ATOM 686 O O . THR A 1 93 ? 5.744 9.043 5.650 1.00 88.50 93 THR A O 1
ATOM 689 N N . ILE A 1 94 ? 4.911 6.979 5.334 1.00 90.31 94 ILE A N 1
ATOM 690 C CA . ILE A 1 94 ? 3.550 7.258 5.800 1.00 90.31 94 ILE A CA 1
ATOM 691 C C . ILE A 1 94 ? 3.189 6.299 6.924 1.00 90.31 94 ILE A C 1
ATOM 693 O O . ILE A 1 94 ? 3.245 5.082 6.763 1.00 90.31 94 ILE A O 1
ATOM 697 N N . ASN A 1 95 ? 2.758 6.857 8.051 1.00 90.75 95 ASN A N 1
ATOM 698 C CA . ASN A 1 95 ? 2.125 6.106 9.124 1.00 90.75 95 ASN A CA 1
ATOM 699 C C . ASN A 1 95 ? 0.622 6.034 8.860 1.00 90.75 95 ASN A C 1
ATOM 701 O O . ASN A 1 95 ? -0.037 7.063 8.699 1.00 90.75 95 ASN A O 1
ATOM 705 N N . VAL A 1 96 ? 0.085 4.819 8.835 1.00 90.81 96 VAL A N 1
ATOM 706 C CA . VAL A 1 96 ? -1.336 4.566 8.617 1.00 90.81 96 VAL A CA 1
ATOM 707 C C . VAL A 1 96 ? -1.923 3.919 9.866 1.00 90.81 96 VAL A C 1
ATOM 709 O O . VAL A 1 96 ? -1.348 2.980 10.416 1.00 90.81 96 VAL A O 1
ATOM 712 N N . ASN A 1 97 ? -3.080 4.425 10.296 1.00 91.38 97 ASN A N 1
ATOM 713 C CA . ASN A 1 97 ? -3.872 3.849 11.375 1.00 91.38 97 ASN A CA 1
ATOM 714 C C . ASN A 1 97 ? -5.283 3.525 10.864 1.00 91.38 97 ASN A C 1
ATOM 716 O O . ASN A 1 97 ? -6.038 4.417 10.484 1.00 91.38 97 ASN A O 1
ATOM 720 N N . LEU A 1 98 ? -5.593 2.235 10.845 1.00 89.75 98 LEU A N 1
ATOM 721 C CA . LEU A 1 98 ? -6.854 1.598 10.479 1.00 89.75 98 LEU A CA 1
ATOM 722 C C . LEU A 1 98 ? -7.414 0.774 11.656 1.00 89.75 98 LEU A C 1
ATOM 724 O O . LEU A 1 98 ? -8.204 -0.138 11.430 1.00 89.75 98 LEU A O 1
ATOM 728 N N . SER A 1 99 ? -7.006 1.051 12.901 1.00 87.00 99 SER A N 1
ATOM 729 C CA . SER A 1 99 ? -7.380 0.244 14.081 1.00 87.00 99 SER A CA 1
ATOM 730 C C . SER A 1 99 ? -8.891 0.187 14.337 1.00 87.00 99 SER A C 1
ATOM 732 O O . SER A 1 99 ? -9.378 -0.766 14.939 1.00 87.00 99 SER A O 1
ATOM 734 N N . ASP A 1 100 ? -9.635 1.185 13.855 1.00 87.25 100 ASP A N 1
ATOM 735 C CA . ASP A 1 100 ? -11.096 1.261 13.980 1.00 87.25 100 ASP A CA 1
ATOM 736 C C . ASP A 1 100 ? -11.846 0.494 12.870 1.00 87.25 100 ASP A C 1
ATOM 738 O O . ASP A 1 100 ? -13.080 0.506 12.828 1.00 87.25 100 ASP A O 1
ATOM 742 N N . LEU A 1 101 ? -11.129 -0.140 11.935 1.00 87.88 101 LEU A N 1
ATOM 743 C CA . LEU A 1 101 ? -11.711 -0.854 10.799 1.00 87.88 101 LEU A CA 1
ATOM 744 C C . LEU A 1 101 ? -11.782 -2.367 11.025 1.00 87.88 101 LEU A C 1
ATOM 746 O O . LEU A 1 101 ? -11.098 -2.947 11.865 1.00 87.88 101 LEU A O 1
ATOM 750 N N . GLU A 1 102 ? -12.637 -3.025 10.241 1.00 89.00 102 GLU A N 1
ATOM 751 C CA . GLU A 1 102 ? -12.809 -4.474 10.301 1.00 89.00 102 GLU A CA 1
ATOM 752 C C . GLU A 1 102 ? -11.550 -5.219 9.837 1.00 89.00 102 GLU A C 1
ATOM 754 O O . GLU A 1 102 ? -10.798 -4.777 8.968 1.00 89.00 102 GLU A O 1
ATOM 759 N N . LYS A 1 103 ? -11.349 -6.408 10.393 1.00 90.50 103 LYS A N 1
ATOM 760 C CA . LYS A 1 103 ? -10.254 -7.307 10.025 1.00 90.50 103 LYS A CA 1
ATOM 761 C C . LYS A 1 103 ? -10.471 -7.804 8.601 1.00 90.50 103 LYS A C 1
ATOM 763 O O . LYS A 1 103 ? -11.567 -8.247 8.258 1.00 90.50 103 LYS A O 1
ATOM 768 N N . GLY A 1 104 ? -9.442 -7.740 7.767 1.00 90.81 104 GLY A N 1
ATOM 769 C CA . GLY A 1 104 ? -9.578 -8.068 6.357 1.00 90.81 104 GLY A CA 1
ATOM 770 C C . GLY A 1 104 ? -8.392 -7.648 5.504 1.00 90.81 104 GLY A C 1
ATOM 771 O O . GLY A 1 104 ? -7.360 -7.189 5.992 1.00 90.81 104 GLY A O 1
ATOM 772 N N . MET A 1 105 ? -8.554 -7.841 4.198 1.00 90.75 105 MET A N 1
ATOM 773 C CA . MET A 1 105 ? -7.594 -7.405 3.193 1.00 90.75 105 MET A CA 1
ATOM 774 C C . MET A 1 105 ? -7.923 -5.985 2.742 1.00 90.75 105 MET A C 1
ATOM 776 O O . MET A 1 105 ? -9.081 -5.665 2.466 1.00 90.75 105 MET A O 1
ATOM 780 N N . TYR A 1 106 ? -6.889 -5.166 2.619 1.00 92.94 106 TYR A N 1
ATOM 781 C CA . TYR A 1 106 ? -6.982 -3.808 2.112 1.00 92.94 106 TYR A CA 1
ATOM 782 C C . TYR A 1 106 ? -5.972 -3.608 0.990 1.00 92.94 106 TYR A C 1
ATOM 784 O O . TYR A 1 106 ? -4.864 -4.145 1.034 1.00 92.94 106 TYR A O 1
ATOM 792 N N . MET A 1 107 ? -6.363 -2.825 -0.009 1.00 92.06 107 MET A N 1
ATOM 793 C CA . MET A 1 107 ? -5.523 -2.491 -1.151 1.00 92.06 107 MET A CA 1
ATOM 794 C C . MET A 1 107 ? -5.044 -1.050 -1.012 1.00 92.06 107 MET A C 1
ATOM 796 O O . MET A 1 107 ? -5.855 -0.122 -0.937 1.00 92.06 107 MET A O 1
ATOM 800 N N . ILE A 1 108 ? -3.727 -0.884 -0.951 1.00 91.00 108 ILE A N 1
ATOM 801 C CA . ILE A 1 108 ? -3.024 0.386 -0.816 1.00 91.00 108 ILE A CA 1
ATOM 802 C C . ILE A 1 108 ? -2.621 0.835 -2.214 1.00 91.00 108 ILE A C 1
ATOM 804 O O . ILE A 1 108 ? -1.874 0.142 -2.892 1.00 91.00 108 ILE A O 1
ATOM 808 N N . ASN A 1 109 ? -3.077 2.010 -2.622 1.00 90.31 109 ASN A N 1
ATOM 809 C CA . ASN A 1 109 ? -2.651 2.684 -3.838 1.00 90.31 109 ASN A CA 1
ATOM 810 C C . ASN A 1 109 ? -1.836 3.914 -3.460 1.00 90.31 109 ASN A C 1
ATOM 812 O O . ASN A 1 109 ? -2.317 4.786 -2.735 1.00 90.31 109 ASN A O 1
ATOM 816 N N . VAL A 1 110 ? -0.614 3.988 -3.967 1.00 89.38 110 VAL A N 1
ATOM 817 C CA . VAL A 1 110 ? 0.289 5.116 -3.760 1.00 89.38 110 VAL A CA 1
ATOM 818 C C . VAL A 1 110 ? 0.629 5.722 -5.105 1.00 89.38 110 VAL A C 1
ATOM 820 O O . VAL A 1 110 ? 1.117 5.044 -6.007 1.00 89.38 110 VAL A O 1
ATOM 823 N N . GLU A 1 111 ? 0.384 7.014 -5.230 1.00 88.62 111 GLU A N 1
ATOM 824 C CA . GLU A 1 111 ? 0.720 7.802 -6.401 1.00 88.62 111 GLU A CA 1
ATOM 825 C C . GLU A 1 111 ? 1.998 8.591 -6.130 1.00 88.62 111 GLU A C 1
ATOM 827 O O . GLU A 1 111 ? 2.124 9.279 -5.115 1.00 88.62 111 GLU A O 1
ATOM 832 N N . THR A 1 112 ? 2.950 8.483 -7.048 1.00 86.38 112 THR A N 1
ATOM 833 C CA . THR A 1 112 ? 4.224 9.207 -7.035 1.00 86.38 112 THR A CA 1
ATOM 834 C C . THR A 1 112 ? 4.414 9.901 -8.378 1.00 86.38 112 THR A C 1
ATOM 836 O O . THR A 1 112 ? 3.749 9.560 -9.357 1.00 86.38 112 THR A O 1
ATOM 839 N N . ALA A 1 113 ? 5.381 10.815 -8.470 1.00 82.56 113 ALA A N 1
ATOM 840 C CA . ALA A 1 113 ? 5.707 11.485 -9.732 1.00 82.56 113 ALA A CA 1
ATOM 841 C C . ALA A 1 113 ? 6.124 10.513 -10.858 1.00 82.56 113 ALA A C 1
ATOM 843 O O . ALA A 1 113 ? 5.973 10.831 -12.035 1.00 82.56 113 ALA A O 1
ATOM 844 N N . ASN A 1 114 ? 6.631 9.328 -10.499 1.00 80.19 114 ASN A N 1
ATOM 845 C CA . ASN A 1 114 ? 7.101 8.310 -11.441 1.00 80.19 114 ASN A CA 1
ATOM 846 C C . ASN A 1 114 ? 6.020 7.285 -11.824 1.00 80.19 114 ASN A C 1
ATOM 848 O O . ASN A 1 114 ? 6.252 6.459 -12.706 1.00 80.19 114 ASN A O 1
ATOM 852 N N . GLY A 1 115 ? 4.855 7.316 -11.173 1.00 82.69 115 GLY A N 1
ATOM 853 C CA . GLY A 1 115 ? 3.757 6.392 -11.431 1.00 82.69 115 GLY A CA 1
ATOM 854 C C . GLY A 1 115 ? 3.012 5.958 -10.174 1.00 82.69 115 GLY A C 1
ATOM 855 O O . GLY A 1 115 ? 3.280 6.416 -9.058 1.00 82.69 115 GLY A O 1
ATOM 856 N N . THR A 1 116 ? 2.066 5.047 -10.377 1.00 84.88 116 THR A N 1
ATOM 857 C CA . THR A 1 116 ? 1.226 4.476 -9.322 1.00 84.88 116 THR A CA 1
ATOM 858 C C . THR A 1 116 ? 1.727 3.089 -8.941 1.00 84.88 116 THR A C 1
ATOM 860 O O . THR A 1 116 ? 2.047 2.278 -9.806 1.00 84.88 116 THR A O 1
ATOM 863 N N . MET A 1 117 ? 1.774 2.812 -7.644 1.00 86.19 117 MET A N 1
ATOM 864 C CA . MET A 1 117 ? 2.121 1.512 -7.080 1.00 86.19 117 MET A CA 1
ATOM 865 C C . MET A 1 117 ? 0.954 1.009 -6.231 1.00 86.19 117 MET A C 1
ATOM 867 O O . MET A 1 117 ? 0.323 1.795 -5.520 1.00 86.19 117 MET A O 1
ATOM 871 N N . THR A 1 118 ? 0.699 -0.296 -6.281 1.00 88.12 118 THR A N 1
ATOM 872 C CA . THR A 1 118 ? -0.399 -0.927 -5.547 1.00 88.12 118 THR A CA 1
ATOM 873 C C . THR A 1 118 ? 0.118 -2.121 -4.758 1.00 88.12 118 THR A C 1
ATOM 875 O O . THR A 1 118 ? 0.762 -2.992 -5.334 1.00 88.12 118 THR A O 1
ATOM 878 N N . GLU A 1 119 ? -0.190 -2.176 -3.463 1.00 88.19 119 GLU A N 1
ATOM 879 C CA . GLU A 1 119 ? 0.183 -3.278 -2.569 1.00 88.19 119 GLU A CA 1
ATOM 880 C C . GLU A 1 119 ? -0.989 -3.721 -1.693 1.00 88.19 119 GLU A C 1
ATOM 882 O O . GLU A 1 119 ? -1.867 -2.929 -1.342 1.00 88.19 119 GLU A O 1
ATOM 887 N N . ASN A 1 120 ? -0.998 -5.000 -1.317 1.00 89.88 120 ASN A N 1
ATOM 888 C CA . ASN A 1 120 ? -2.049 -5.577 -0.478 1.00 89.88 120 ASN A CA 1
ATOM 889 C C . ASN A 1 120 ? -1.567 -5.744 0.966 1.00 89.88 120 ASN A C 1
ATOM 891 O O . ASN A 1 120 ? -0.502 -6.307 1.221 1.00 89.88 120 ASN A O 1
ATOM 895 N N . VAL A 1 121 ? -2.394 -5.334 1.926 1.00 90.75 121 VAL A N 1
ATOM 896 C CA . VAL A 1 121 ? -2.112 -5.463 3.360 1.00 90.75 121 VAL A CA 1
ATOM 897 C C . VAL A 1 121 ? -3.203 -6.260 4.068 1.00 90.75 121 VAL A C 1
ATOM 899 O O . VAL A 1 121 ? -4.387 -6.151 3.742 1.00 90.75 121 VAL A O 1
ATOM 902 N N . ILE A 1 122 ? -2.797 -7.085 5.033 1.00 92.00 122 ILE A N 1
ATOM 903 C CA . ILE A 1 122 ? -3.694 -7.926 5.828 1.00 92.00 122 ILE A CA 1
ATOM 904 C C . ILE A 1 122 ? -3.787 -7.348 7.243 1.00 92.00 122 ILE A C 1
ATOM 906 O O . ILE A 1 122 ? -2.789 -7.302 7.965 1.00 92.00 122 ILE A O 1
ATOM 910 N N . VAL A 1 123 ? -4.996 -6.947 7.638 1.00 91.94 123 VAL A N 1
ATOM 911 C CA . VAL A 1 123 ? -5.328 -6.468 8.989 1.00 91.94 123 VAL A CA 1
ATOM 912 C C . VAL A 1 123 ? -6.032 -7.586 9.763 1.00 91.94 123 VAL A C 1
ATOM 914 O O . VAL A 1 123 ? -6.984 -8.180 9.249 1.00 91.94 123 VAL A O 1
ATOM 917 N N . GLN A 1 124 ? -5.555 -7.887 10.975 1.00 86.62 124 GLN A N 1
ATOM 918 C CA . GLN A 1 124 ? -5.933 -9.055 11.782 1.00 86.62 124 GLN A CA 1
ATOM 919 C C . GLN A 1 124 ? -6.734 -8.774 13.036 1.00 86.62 124 GLN A C 1
ATOM 921 O O . GLN A 1 124 ? -6.773 -7.649 13.572 1.00 86.62 124 GLN A O 1
#

Secondary structure (DSSP, 8-state):
-------SSS------------SS-------------------------SEEEESSSBSSEEEEEEEEEEEEEEEEETT--EEEEEEEEEEEEEEEE-TTSPSEEEEEEEEETTEEEEEEEEE-

Radius of gyration: 24.47 Å; chains: 1; bounding box: 40×62×57 Å

Foldseek 3Di:
DADADADDDDDDDPDDDDDDDDPDDDDDPDDDHDHDHDHPPPPPPVPQFQWDWPDFAEQQKIKTAGPFFWQKKWKAAPVRDTPDIDGGNRDRMDIGGGNVDDFAKMKIWTQGPVGIDIDIGGHD